Protein AF-A0A520D5P0-F1 (afdb_monomer)

Sequence (168 aa):
MKIFDLQPITVTEYIFNEQHLADSYNSQSGSFGFGFQCMVVDSQKKMIITFEILHSIGGAEYEEETFLTDDPNVLLVVGSSTVEEGAGEVLMSYKSSCQFNLENEGYDADVLSLTEFLTEYYAHTQKFLDQYGFKSLKLQREVFLPHDIESNARCAIENLKGNNMYEF

Secondary structure (DSSP, 8-state):
-EEESPPPPEEEEEEE-GGGTTGGGT-EEEEEEEEEEEEEETTEEEEEEEEEEEEEES--------EE-SSTT-EE--------TTS-EEEEEEEEEEEEEEE---HHHHHHHHHHHHHHHHHHHHHHHHHTTGGGG---TTS--HHHHHHHHHHHHHHHHHTT----

Structure (mmCIF, N/CA/C/O backbone):
data_AF-A0A520D5P0-F1
#
_entry.id   AF-A0A520D5P0-F1
#
loop_
_atom_site.group_PDB
_atom_site.id
_atom_site.type_symbol
_atom_site.label_atom_id
_atom_site.label_alt_id
_atom_site.label_comp_id
_atom_site.label_asym_id
_atom_site.label_entity_id
_atom_site.label_seq_id
_atom_site.pdbx_PDB_ins_code
_atom_site.Cartn_x
_atom_site.Cartn_y
_atom_site.Cartn_z
_atom_site.occupancy
_atom_site.B_iso_or_equiv
_atom_site.auth_seq_id
_atom_site.auth_comp_id
_atom_site.auth_asym_id
_atom_site.auth_atom_id
_atom_site.pdbx_PDB_model_num
ATOM 1 N N . MET A 1 1 ? -9.467 -5.039 12.593 1.00 93.06 1 MET A N 1
ATOM 2 C CA . MET A 1 1 ? -9.488 -3.571 12.401 1.00 93.06 1 MET A CA 1
ATOM 3 C C . MET A 1 1 ? -10.671 -3.288 11.549 1.00 93.06 1 MET A C 1
ATOM 5 O O . MET A 1 1 ? -10.744 -3.755 10.414 1.00 93.06 1 MET A O 1
ATOM 9 N N . LYS A 1 2 ? -11.569 -2.470 12.072 1.00 95.25 2 LYS A N 1
ATOM 10 C CA . LYS A 1 2 ? -12.733 -2.056 11.320 1.00 95.25 2 LYS A CA 1
ATOM 11 C C . LYS A 1 2 ? -12.339 -0.913 10.399 1.00 95.25 2 LYS A C 1
ATOM 13 O O . LYS A 1 2 ? -12.145 0.209 10.855 1.00 95.25 2 LYS A O 1
ATOM 18 N N . ILE A 1 3 ? -12.223 -1.218 9.111 1.00 95.38 3 ILE A N 1
ATOM 19 C CA . ILE A 1 3 ? -11.958 -0.257 8.036 1.00 95.38 3 ILE A CA 1
ATOM 20 C C . ILE A 1 3 ? -13.297 0.225 7.469 1.00 95.38 3 ILE A C 1
ATOM 22 O O . ILE A 1 3 ? -14.158 -0.585 7.124 1.00 95.38 3 ILE A O 1
ATOM 26 N N . PHE A 1 4 ? -13.488 1.539 7.365 1.00 96.25 4 PHE A N 1
ATOM 27 C CA . PHE A 1 4 ? -14.704 2.140 6.812 1.00 96.25 4 PHE A CA 1
ATOM 28 C C . PHE A 1 4 ? -14.413 3.471 6.106 1.00 96.25 4 PHE A C 1
ATOM 30 O O . PHE A 1 4 ? -13.296 3.982 6.147 1.00 96.25 4 PHE A O 1
ATOM 37 N N . ASP A 1 5 ? -15.404 4.008 5.387 1.00 96.06 5 ASP A N 1
ATOM 38 C CA . ASP A 1 5 ? -15.267 5.207 4.541 1.00 96.06 5 ASP A CA 1
ATOM 39 C C . ASP A 1 5 ? -14.077 5.143 3.565 1.00 96.06 5 ASP A C 1
ATOM 41 O O . ASP A 1 5 ? -13.412 6.145 3.279 1.00 96.06 5 ASP A O 1
ATOM 45 N N . LEU A 1 6 ? -13.815 3.937 3.050 1.00 96.50 6 LEU A N 1
ATOM 46 C CA . LEU A 1 6 ? -12.719 3.649 2.134 1.00 96.50 6 LEU A CA 1
ATOM 47 C C . LEU A 1 6 ? -12.826 4.503 0.868 1.00 96.50 6 LEU A C 1
ATOM 49 O O . LEU A 1 6 ? -13.809 4.431 0.128 1.00 96.50 6 LEU A O 1
ATOM 53 N N . GLN A 1 7 ? -11.787 5.292 0.610 1.00 96.12 7 GLN A N 1
ATOM 54 C CA . GLN A 1 7 ? -11.665 6.065 -0.617 1.00 96.12 7 GLN A CA 1
ATOM 55 C C . GLN A 1 7 ? -11.034 5.223 -1.734 1.00 96.12 7 GLN A C 1
ATOM 57 O O . GLN A 1 7 ? -10.244 4.319 -1.454 1.00 96.12 7 GLN A O 1
ATOM 62 N N . PRO A 1 8 ? -11.326 5.523 -3.011 1.00 95.56 8 PRO A N 1
ATOM 63 C CA . PRO A 1 8 ? -10.687 4.839 -4.129 1.00 95.56 8 PRO A CA 1
ATOM 64 C C . PRO A 1 8 ? -9.159 4.966 -4.097 1.00 95.56 8 PRO A C 1
ATOM 66 O O . PRO A 1 8 ? -8.617 6.016 -3.740 1.00 95.56 8 PRO A O 1
ATOM 69 N N . ILE A 1 9 ? -8.466 3.915 -4.539 1.00 94.81 9 ILE A N 1
ATOM 70 C CA . ILE A 1 9 ? -7.026 3.977 -4.805 1.00 94.81 9 ILE A CA 1
ATOM 71 C C . ILE A 1 9 ? -6.792 4.971 -5.946 1.00 94.81 9 ILE A C 1
ATOM 73 O O . ILE A 1 9 ? -7.355 4.828 -7.032 1.00 94.81 9 ILE A O 1
ATOM 77 N N . THR A 1 10 ? -5.947 5.966 -5.700 1.00 94.94 10 THR A N 1
ATOM 78 C CA . THR A 1 10 ? -5.597 7.011 -6.662 1.00 94.94 10 THR A CA 1
ATOM 79 C C . THR A 1 10 ? -4.141 6.853 -7.070 1.00 94.94 10 THR A C 1
ATOM 81 O O . THR A 1 10 ? -3.254 6.912 -6.224 1.00 94.94 10 THR A O 1
ATOM 84 N N . VAL A 1 11 ? -3.884 6.664 -8.365 1.00 91.00 11 VAL A N 1
ATOM 85 C CA . VAL A 1 11 ? -2.523 6.699 -8.919 1.00 91.00 11 VAL A CA 1
ATOM 86 C C . VAL A 1 11 ? -2.104 8.160 -9.043 1.00 91.00 11 VAL A C 1
ATOM 88 O O . VAL A 1 11 ? -2.747 8.929 -9.756 1.00 91.00 11 VAL A O 1
ATOM 91 N N . THR A 1 12 ? -1.059 8.548 -8.323 1.00 90.12 12 THR A N 1
ATOM 92 C CA . THR A 1 12 ? -0.530 9.919 -8.306 1.00 90.12 12 THR A CA 1
ATOM 93 C C . THR A 1 12 ? 0.674 10.078 -9.223 1.00 90.12 12 THR A C 1
ATOM 95 O O . THR A 1 12 ? 0.923 11.178 -9.710 1.00 90.12 12 THR A O 1
ATOM 98 N N . GLU A 1 13 ? 1.386 8.988 -9.509 1.00 88.44 13 GLU A N 1
ATOM 99 C CA . GLU A 1 13 ? 2.529 8.978 -10.413 1.00 88.44 13 GLU A CA 1
ATOM 100 C C . GLU A 1 13 ? 2.577 7.663 -11.189 1.00 88.44 13 GLU A C 1
ATOM 102 O O . GLU A 1 13 ? 2.438 6.583 -10.614 1.00 88.44 13 GLU A O 1
ATOM 107 N N . TYR A 1 14 ? 2.788 7.757 -12.500 1.00 87.81 14 TYR A N 1
ATOM 108 C CA . TYR A 1 14 ? 3.160 6.619 -13.327 1.00 87.81 14 TYR A CA 1
ATOM 109 C C . TYR A 1 14 ? 4.083 7.084 -14.452 1.00 87.81 14 TYR A C 1
ATOM 111 O O . TYR A 1 14 ? 3.678 7.836 -15.338 1.00 87.81 14 TYR A O 1
ATOM 119 N N . ILE A 1 15 ? 5.332 6.635 -14.393 1.00 85.06 15 ILE A N 1
ATOM 120 C CA . ILE A 1 15 ? 6.383 6.895 -15.371 1.00 85.06 15 ILE A CA 1
ATOM 121 C C . ILE A 1 15 ? 6.893 5.538 -15.836 1.00 85.06 15 ILE A C 1
ATOM 123 O O . ILE A 1 15 ? 7.213 4.680 -15.014 1.00 85.06 15 ILE A O 1
ATOM 127 N N . PHE A 1 16 ? 6.990 5.350 -17.148 1.00 83.69 16 PHE A N 1
ATOM 128 C CA . PHE A 1 16 ? 7.642 4.189 -17.733 1.00 83.69 16 PHE A CA 1
ATOM 129 C C . PHE A 1 16 ? 8.429 4.612 -18.971 1.00 83.69 16 PHE A C 1
ATOM 131 O O . PHE A 1 16 ? 7.857 5.043 -19.971 1.00 83.69 16 PHE A O 1
ATOM 138 N N . ASN A 1 17 ? 9.752 4.504 -18.886 1.00 80.75 17 ASN A N 1
ATOM 139 C CA . ASN A 1 17 ? 10.666 4.930 -19.933 1.00 80.75 17 ASN A CA 1
ATOM 140 C C . ASN A 1 17 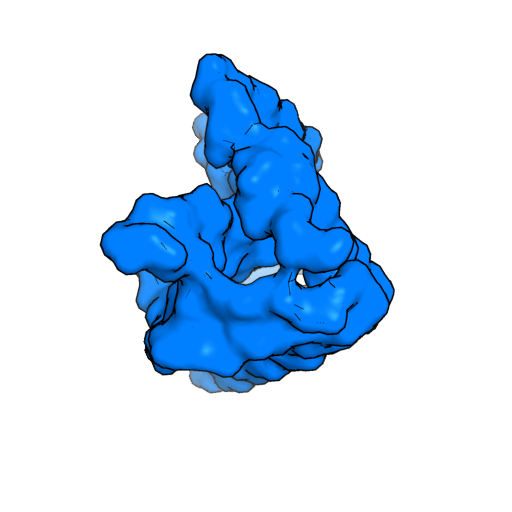? 11.114 3.716 -20.750 1.00 80.75 17 ASN A C 1
ATOM 142 O O . ASN A 1 17 ? 12.156 3.119 -20.494 1.00 80.75 17 ASN A O 1
ATOM 146 N N . GLU A 1 18 ? 10.330 3.366 -21.772 1.00 79.19 18 GLU A N 1
ATOM 147 C CA . GLU A 1 18 ? 10.601 2.220 -22.657 1.00 79.19 18 GLU A CA 1
ATOM 148 C C . GLU A 1 18 ? 12.003 2.245 -23.287 1.00 79.19 18 GLU A C 1
ATOM 150 O O . GLU A 1 18 ? 12.577 1.194 -23.564 1.00 79.19 18 GLU A O 1
ATOM 155 N N . GLN A 1 19 ? 12.576 3.435 -23.485 1.00 81.94 19 GLN A N 1
ATOM 156 C CA . GLN A 1 19 ? 13.917 3.615 -24.052 1.00 81.94 19 GLN A CA 1
ATOM 157 C C . GLN A 1 19 ? 15.013 2.992 -23.174 1.00 81.94 19 GLN A C 1
ATOM 159 O O . GLN A 1 19 ? 16.003 2.499 -23.705 1.00 81.94 19 GLN A O 1
ATOM 164 N N . HIS A 1 20 ? 14.794 2.943 -21.859 1.00 79.00 20 HIS A N 1
ATOM 165 C CA . HIS A 1 20 ? 15.721 2.397 -20.866 1.00 79.00 20 HIS A CA 1
ATOM 166 C C . HIS A 1 20 ? 15.527 0.890 -20.627 1.00 79.00 20 HIS A C 1
ATOM 168 O O . HIS A 1 20 ? 16.281 0.270 -19.878 1.00 79.00 20 HIS A O 1
ATOM 174 N N . LEU A 1 21 ? 14.533 0.266 -21.275 1.00 76.88 21 LEU A N 1
ATOM 175 C CA . LEU A 1 21 ? 14.224 -1.157 -21.101 1.00 76.88 21 LEU A CA 1
ATOM 176 C C . LEU A 1 21 ? 15.376 -2.070 -21.548 1.00 76.88 21 LEU A C 1
ATOM 178 O O . LEU A 1 21 ? 15.573 -3.142 -20.987 1.00 76.88 21 LEU A O 1
ATOM 182 N N . ALA A 1 22 ? 16.138 -1.667 -22.567 1.00 74.75 22 ALA A N 1
ATOM 183 C CA . ALA A 1 22 ? 17.299 -2.435 -23.017 1.00 74.75 22 ALA A CA 1
ATOM 184 C C . ALA A 1 22 ? 18.462 -2.372 -22.010 1.00 74.75 22 ALA A C 1
ATOM 186 O O . ALA A 1 22 ? 19.215 -3.338 -21.867 1.00 74.75 22 ALA A O 1
ATOM 187 N N . ASP A 1 23 ? 18.584 -1.258 -21.291 1.00 72.56 23 ASP A N 1
ATOM 188 C CA . ASP A 1 23 ? 19.673 -1.006 -20.349 1.00 72.56 23 ASP A CA 1
ATOM 189 C C . ASP A 1 23 ? 19.428 -1.695 -18.997 1.00 72.56 23 ASP A C 1
ATOM 191 O O . ASP A 1 23 ? 20.379 -2.108 -18.325 1.00 72.56 23 ASP A O 1
ATOM 195 N N . SER A 1 24 ? 18.158 -1.935 -18.647 1.00 69.88 24 SER A N 1
ATOM 196 C CA . SER A 1 24 ? 17.768 -2.614 -17.406 1.00 69.88 24 SER A CA 1
ATOM 197 C C . SER A 1 24 ? 18.262 -4.060 -17.308 1.00 69.88 24 SER A C 1
ATOM 199 O O . SER A 1 24 ? 18.416 -4.589 -16.210 1.00 69.88 24 SER A O 1
ATOM 201 N N . TYR A 1 25 ? 18.577 -4.706 -18.436 1.00 67.25 25 TYR A N 1
ATOM 202 C CA . TYR A 1 25 ? 19.146 -6.058 -18.445 1.00 67.25 25 TYR A CA 1
ATOM 203 C C . TYR A 1 25 ? 20.577 -6.129 -17.892 1.00 67.25 25 TYR A C 1
ATOM 205 O O . TYR A 1 25 ? 21.029 -7.218 -17.541 1.00 67.25 25 TYR A O 1
ATOM 213 N N . ASN A 1 26 ? 21.291 -4.999 -17.826 1.00 62.97 26 ASN A N 1
ATOM 214 C CA . ASN A 1 26 ? 22.714 -4.958 -17.475 1.00 62.97 26 ASN A CA 1
ATOM 215 C C . ASN A 1 26 ? 22.987 -4.341 -16.096 1.00 62.97 26 ASN A C 1
ATOM 217 O O . ASN A 1 26 ? 24.003 -4.651 -15.479 1.00 62.97 26 ASN A O 1
ATOM 221 N N . SER A 1 27 ? 22.108 -3.464 -15.612 1.00 62.62 27 SER A N 1
ATOM 222 C CA . SER A 1 27 ? 22.210 -2.845 -14.292 1.00 62.62 27 SER A CA 1
ATOM 223 C C . SER A 1 27 ? 20.859 -2.255 -13.924 1.00 62.62 27 SER A C 1
ATOM 225 O O . SER A 1 27 ? 20.368 -1.359 -14.609 1.00 62.62 27 SER A O 1
ATOM 227 N N . GLN A 1 28 ? 20.268 -2.757 -12.846 1.00 68.69 28 GLN A N 1
ATOM 228 C CA . GLN A 1 28 ? 19.031 -2.218 -12.306 1.00 68.69 28 GLN A CA 1
ATOM 229 C C . GLN A 1 28 ? 19.066 -2.285 -10.785 1.00 68.69 28 GLN A C 1
ATOM 231 O O . GLN A 1 28 ? 19.561 -3.258 -10.210 1.00 68.69 28 GLN A O 1
ATOM 236 N N . SER A 1 29 ? 18.503 -1.271 -10.150 1.00 69.50 29 SER A N 1
ATOM 237 C CA . SER A 1 29 ? 18.107 -1.316 -8.751 1.00 69.50 29 SER A CA 1
ATOM 238 C C . SER A 1 29 ? 16.629 -0.957 -8.655 1.00 69.50 29 SER A C 1
ATOM 240 O O . SER A 1 29 ? 16.037 -0.365 -9.564 1.00 69.50 29 SER A O 1
ATOM 242 N N . GLY A 1 30 ? 15.980 -1.433 -7.600 1.00 71.19 30 GLY A N 1
ATOM 243 C CA . GLY A 1 30 ? 14.565 -1.191 -7.416 1.00 71.19 30 GLY A CA 1
ATOM 244 C C . GLY A 1 30 ? 14.174 -1.249 -5.959 1.00 71.19 30 GLY A C 1
ATOM 245 O O . GLY A 1 30 ? 14.712 -2.049 -5.19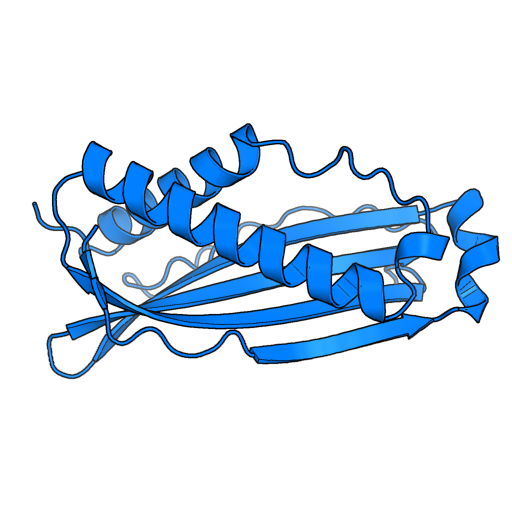7 1.00 71.19 30 GLY A O 1
ATOM 246 N N . SER A 1 31 ? 13.219 -0.406 -5.615 1.00 72.88 31 SER A N 1
ATOM 247 C CA . SER A 1 31 ? 12.572 -0.350 -4.317 1.00 72.88 31 SER A CA 1
ATOM 248 C C . SER A 1 31 ? 11.069 -0.347 -4.534 1.00 72.88 31 SER A C 1
ATOM 250 O O . SER A 1 31 ? 10.553 0.126 -5.549 1.00 72.88 31 SER A O 1
ATOM 252 N N . PHE A 1 32 ? 10.347 -0.905 -3.580 1.00 78.62 32 PHE A N 1
ATOM 253 C CA . PHE A 1 32 ? 8.903 -0.796 -3.535 1.00 78.62 32 PHE A CA 1
ATOM 254 C C . PHE A 1 32 ? 8.438 -1.042 -2.104 1.00 78.62 32 PHE A C 1
ATOM 256 O O . PHE A 1 32 ? 9.126 -1.703 -1.328 1.00 78.62 32 PHE A O 1
ATOM 263 N N . GLY A 1 33 ? 7.258 -0.551 -1.746 1.00 81.19 33 GLY A N 1
ATOM 264 C CA . GLY A 1 33 ? 6.739 -0.762 -0.400 1.00 81.19 33 GLY A CA 1
ATOM 265 C C . GLY A 1 33 ? 5.492 0.044 -0.092 1.00 81.19 33 GLY A C 1
ATOM 266 O O . GLY A 1 33 ? 5.060 0.887 -0.884 1.00 81.19 33 GLY A O 1
ATOM 267 N N . PHE A 1 34 ? 4.912 -0.240 1.074 1.00 85.69 34 PHE A N 1
ATOM 268 C CA . PHE A 1 34 ? 3.823 0.548 1.630 1.00 85.69 34 PHE A CA 1
ATOM 269 C C . PHE A 1 34 ? 4.364 1.610 2.587 1.00 85.69 34 PHE A C 1
ATOM 271 O O . PHE A 1 34 ? 5.191 1.325 3.449 1.00 85.69 34 PHE A O 1
ATOM 278 N N . GLY A 1 35 ? 3.852 2.828 2.452 1.00 86.94 35 GLY A N 1
ATOM 279 C CA . GLY A 1 35 ? 3.981 3.885 3.445 1.00 86.94 35 GLY A CA 1
ATOM 280 C C . GLY A 1 35 ? 2.672 4.052 4.209 1.00 86.94 35 GLY A C 1
ATOM 281 O O . GLY A 1 35 ? 1.584 3.899 3.648 1.00 86.94 35 GLY A O 1
ATOM 282 N N . PHE A 1 36 ? 2.773 4.383 5.494 1.00 88.31 36 PHE A N 1
ATOM 283 C CA . PHE A 1 36 ? 1.618 4.540 6.374 1.00 88.31 36 PHE A CA 1
ATOM 284 C C . PHE A 1 36 ? 1.685 5.876 7.095 1.00 88.31 36 PHE A C 1
ATOM 286 O O . PHE A 1 36 ? 2.664 6.185 7.769 1.00 88.31 36 PHE A O 1
ATOM 293 N N . GLN A 1 37 ? 0.602 6.638 7.012 1.00 89.50 37 GLN A N 1
ATOM 294 C CA . GLN A 1 37 ? 0.400 7.838 7.8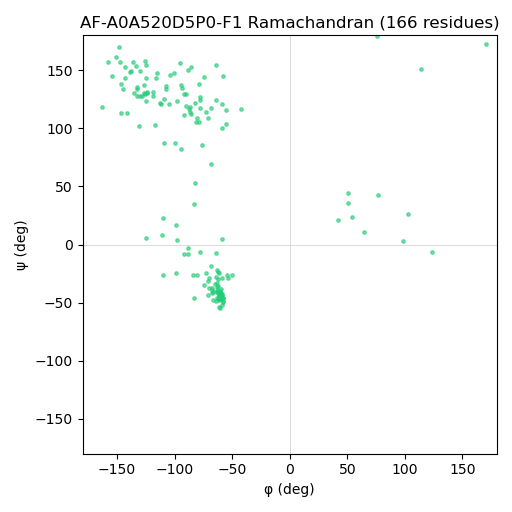08 1.00 89.50 37 GLN A CA 1
ATOM 295 C C . GLN A 1 37 ? -0.936 7.721 8.531 1.00 89.50 37 GLN A C 1
ATOM 297 O O . GLN A 1 37 ? -1.961 7.450 7.909 1.00 89.50 37 GLN A O 1
ATOM 302 N N . CYS A 1 38 ? -0.945 7.946 9.841 1.00 87.00 38 CYS A N 1
ATOM 303 C CA . CYS A 1 38 ? -2.177 8.009 10.619 1.00 87.00 38 CYS A CA 1
ATOM 304 C C . CYS A 1 38 ? -2.356 9.403 11.210 1.00 87.00 38 CYS A C 1
ATOM 306 O O . CYS A 1 38 ? -1.392 10.049 11.612 1.00 87.00 38 CYS A O 1
ATOM 308 N N . MET A 1 39 ? -3.599 9.863 11.253 1.00 89.12 39 MET A N 1
ATOM 309 C CA . MET A 1 39 ? -3.980 11.147 11.827 1.00 89.12 39 MET A CA 1
ATOM 310 C C . MET A 1 39 ? -5.371 11.057 12.450 1.00 89.12 39 MET A C 1
ATOM 312 O O . MET A 1 39 ? -6.181 10.210 12.070 1.00 89.12 39 MET A O 1
ATOM 316 N N . VAL A 1 40 ? -5.666 11.953 13.389 1.00 88.44 40 VAL A N 1
ATOM 317 C CA . VAL A 1 40 ? -7.007 12.103 13.963 1.00 88.44 40 VAL A CA 1
ATOM 318 C C . VAL A 1 40 ? -7.655 13.353 13.378 1.00 88.44 40 VAL A C 1
ATOM 320 O O . VAL A 1 40 ? -7.128 14.452 13.527 1.00 88.44 40 VAL A O 1
ATOM 323 N N . VAL A 1 41 ? -8.802 13.186 12.722 1.00 86.25 41 VAL A N 1
ATOM 324 C CA . VAL A 1 41 ? -9.606 14.274 12.147 1.00 86.25 41 VAL A CA 1
ATOM 325 C C . VAL A 1 41 ? -11.011 14.164 12.724 1.00 86.25 41 VAL A C 1
ATOM 327 O O . VAL A 1 41 ? -11.615 13.101 12.641 1.00 86.25 41 VAL A O 1
ATOM 330 N N . ASP A 1 42 ? -11.515 15.227 13.354 1.00 86.06 42 ASP A N 1
ATOM 331 C CA . ASP A 1 42 ? -12.861 15.267 13.955 1.00 86.06 42 ASP A CA 1
ATOM 332 C C . ASP A 1 42 ? -13.167 14.072 14.885 1.00 86.06 42 ASP A C 1
ATOM 334 O O . ASP A 1 42 ? -14.229 13.455 14.824 1.00 86.06 42 ASP A O 1
ATOM 338 N N . SER A 1 43 ? -12.203 13.722 15.748 1.00 86.12 43 SER A N 1
ATOM 339 C CA . SER A 1 43 ? -12.260 12.563 16.661 1.00 86.12 43 SER A CA 1
ATOM 340 C C . SER A 1 43 ? -12.305 11.184 15.979 1.00 86.12 43 SER A C 1
ATOM 342 O O . SER A 1 43 ? -12.495 10.180 16.663 1.00 86.12 43 SER A O 1
ATOM 344 N N . GLN A 1 44 ? -12.078 11.104 14.667 1.00 89.69 44 GLN A N 1
ATOM 345 C CA . GLN A 1 44 ? -11.959 9.854 13.917 1.00 89.69 44 GLN A CA 1
ATOM 346 C C . GLN A 1 44 ? -10.507 9.595 13.512 1.00 89.69 44 GLN A C 1
ATOM 348 O O . GLN A 1 44 ? -9.804 10.496 13.050 1.00 89.69 44 GLN A O 1
ATOM 353 N N . LYS A 1 45 ? -10.053 8.347 13.664 1.00 91.69 45 LYS A N 1
ATOM 354 C CA . LYS A 1 45 ? -8.739 7.918 13.174 1.00 91.69 45 LYS A CA 1
ATOM 355 C C . LYS A 1 45 ? -8.834 7.684 11.672 1.00 91.69 45 LYS A C 1
ATOM 357 O O . LYS A 1 45 ? -9.683 6.922 11.212 1.00 91.69 45 LYS A O 1
ATOM 362 N N . LYS A 1 46 ? -7.944 8.325 10.924 1.00 92.81 46 LYS A N 1
ATOM 363 C CA . LYS A 1 46 ? -7.788 8.160 9.484 1.00 92.81 46 LYS A CA 1
ATOM 364 C C . LYS A 1 46 ? -6.391 7.638 9.191 1.00 92.81 46 LYS A C 1
ATOM 366 O O . LYS A 1 46 ? -5.409 8.213 9.656 1.00 92.81 46 LYS A O 1
ATOM 371 N N . MET A 1 47 ? -6.319 6.592 8.379 1.00 92.94 47 MET A N 1
ATOM 372 C CA . MET A 1 47 ? -5.070 6.088 7.822 1.00 92.94 47 MET A CA 1
ATOM 373 C C . MET A 1 47 ? -5.000 6.432 6.339 1.00 92.94 47 MET A C 1
ATOM 375 O O . MET A 1 47 ? -5.964 6.247 5.594 1.00 92.94 47 MET A O 1
ATOM 379 N N . ILE A 1 48 ? -3.847 6.945 5.929 1.00 93.31 48 ILE A N 1
ATOM 380 C CA . ILE A 1 48 ? -3.450 7.143 4.543 1.00 93.31 48 ILE A CA 1
ATOM 381 C C . ILE A 1 48 ? -2.357 6.121 4.255 1.00 93.31 48 ILE A C 1
ATOM 383 O O . ILE A 1 48 ? -1.359 6.048 4.973 1.00 93.31 48 ILE A O 1
ATOM 387 N N . ILE A 1 49 ? -2.568 5.327 3.213 1.00 92.62 49 ILE A N 1
ATOM 388 C CA . ILE A 1 49 ? -1.636 4.307 2.751 1.00 92.62 49 ILE A CA 1
ATOM 389 C C . ILE A 1 49 ? -1.114 4.729 1.389 1.00 92.62 49 ILE A C 1
ATOM 391 O O . ILE A 1 49 ? -1.894 4.900 0.447 1.00 92.62 49 ILE A O 1
ATOM 395 N N . THR A 1 50 ? 0.200 4.869 1.277 1.00 92.19 50 THR A N 1
ATOM 396 C CA . THR A 1 50 ? 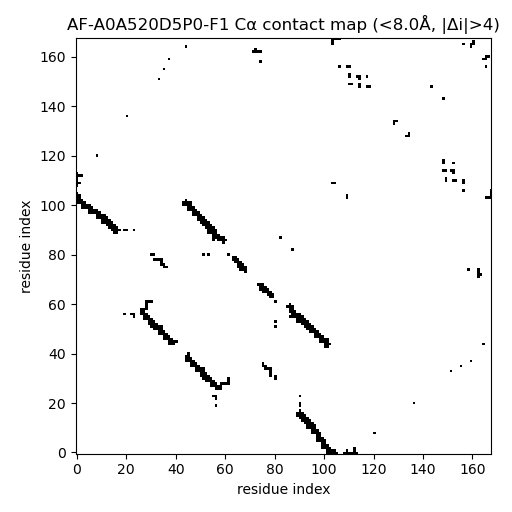0.890 5.044 0.001 1.00 92.19 50 THR A CA 1
ATOM 397 C C . THR A 1 50 ? 1.509 3.724 -0.432 1.00 92.19 50 THR A C 1
ATOM 399 O O . THR A 1 50 ? 1.884 2.900 0.395 1.00 92.19 50 THR A O 1
ATOM 402 N N . PHE A 1 51 ? 1.579 3.498 -1.737 1.00 88.25 51 PHE A N 1
ATOM 403 C CA . PHE A 1 51 ? 2.324 2.393 -2.318 1.00 88.25 51 PHE A CA 1
ATOM 404 C C . PHE A 1 51 ? 3.217 2.938 -3.417 1.00 88.25 51 PHE A C 1
ATOM 406 O O . PHE A 1 51 ? 2.732 3.640 -4.308 1.00 88.25 51 PHE A O 1
ATOM 413 N N . GLU A 1 52 ? 4.501 2.617 -3.344 1.00 86.25 52 GLU A N 1
ATOM 414 C CA . GLU A 1 52 ? 5.504 3.119 -4.274 1.00 86.25 52 GLU A CA 1
ATOM 415 C C . GLU A 1 52 ? 6.263 1.957 -4.911 1.00 86.25 52 GLU A C 1
ATOM 417 O O . GLU A 1 52 ? 6.509 0.940 -4.266 1.00 86.25 52 GLU A O 1
ATOM 422 N N . ILE A 1 53 ? 6.608 2.110 -6.188 1.00 81.75 53 ILE A N 1
ATOM 423 C CA . ILE A 1 53 ? 7.568 1.280 -6.913 1.00 81.75 53 ILE A CA 1
ATOM 424 C C . ILE A 1 53 ? 8.500 2.238 -7.639 1.00 81.75 53 ILE A C 1
ATOM 426 O O . ILE A 1 53 ? 8.034 3.073 -8.413 1.00 81.75 53 ILE A O 1
ATOM 430 N N . LEU A 1 54 ? 9.802 2.070 -7.455 1.00 80.50 54 LEU A N 1
ATOM 431 C CA . LEU A 1 54 ? 10.825 2.745 -8.231 1.00 80.50 54 LEU A CA 1
ATOM 432 C C . LEU A 1 54 ? 11.778 1.702 -8.807 1.00 80.50 54 LEU A C 1
ATOM 434 O O . LEU A 1 54 ? 12.298 0.853 -8.091 1.00 80.50 54 LEU A O 1
ATOM 438 N N . HIS A 1 55 ? 12.029 1.796 -10.106 1.00 78.50 55 HIS A N 1
ATOM 439 C CA . HIS A 1 55 ? 13.100 1.085 -10.784 1.00 78.50 55 HIS A CA 1
ATOM 440 C C . HIS A 1 55 ? 13.983 2.089 -11.508 1.00 78.50 55 HIS A C 1
ATOM 442 O O . HIS A 1 55 ? 13.490 2.910 -12.290 1.00 78.50 55 HIS A O 1
ATOM 448 N N . SER A 1 56 ? 15.287 1.978 -11.293 1.00 78.19 56 SER A N 1
ATOM 449 C CA . SER A 1 56 ? 16.297 2.789 -11.960 1.00 78.19 56 SER A CA 1
ATOM 450 C C . SER A 1 56 ? 17.348 1.919 -12.639 1.00 78.19 56 SER A C 1
ATOM 452 O O . SER A 1 56 ? 17.531 0.740 -12.318 1.00 78.19 56 SER A O 1
ATOM 454 N N . ILE A 1 57 ? 18.023 2.514 -13.617 1.00 76.38 57 ILE A N 1
ATOM 455 C CA . ILE A 1 57 ? 19.174 1.942 -14.312 1.00 76.38 57 ILE A CA 1
ATOM 456 C C . ILE A 1 57 ? 20.415 2.792 -14.027 1.00 76.38 57 ILE A C 1
ATOM 458 O O . ILE A 1 57 ? 20.319 4.007 -13.870 1.00 76.38 57 ILE A O 1
ATOM 462 N N . GLY A 1 58 ? 21.594 2.168 -13.981 1.00 66.94 58 GLY A N 1
ATOM 463 C CA . GLY A 1 58 ? 22.860 2.904 -13.853 1.00 66.94 58 GLY A CA 1
ATOM 464 C C . GLY A 1 58 ? 23.520 2.910 -12.469 1.00 66.94 58 GLY A C 1
ATOM 465 O O . GLY A 1 58 ? 24.316 3.801 -12.198 1.00 66.94 58 GLY A O 1
ATOM 466 N N . GLY A 1 59 ? 23.282 1.892 -11.633 1.00 55.44 59 GLY A N 1
ATOM 467 C CA . GLY A 1 59 ? 24.166 1.574 -10.501 1.00 55.44 59 GLY A CA 1
ATOM 468 C C . GLY A 1 59 ? 24.061 2.483 -9.274 1.00 55.44 59 GLY A C 1
ATOM 469 O O . GLY A 1 59 ? 25.087 2.817 -8.689 1.00 55.44 59 GLY A O 1
ATOM 470 N N . ALA A 1 60 ? 22.850 2.852 -8.861 1.00 51.03 60 ALA A N 1
ATOM 471 C CA . ALA A 1 60 ? 22.632 3.436 -7.541 1.00 51.03 60 ALA A CA 1
ATOM 472 C C . ALA A 1 60 ? 22.329 2.330 -6.519 1.00 51.03 60 ALA A C 1
ATOM 474 O O . ALA A 1 60 ? 21.352 1.590 -6.674 1.00 51.03 60 ALA A O 1
ATOM 475 N N . GLU A 1 61 ? 23.173 2.206 -5.494 1.00 47.03 61 GLU A N 1
ATOM 476 C CA . GLU A 1 61 ? 22.833 1.486 -4.266 1.00 47.03 61 GLU A CA 1
ATOM 477 C C . GLU A 1 61 ? 21.840 2.364 -3.491 1.00 47.03 61 GLU A C 1
ATOM 479 O O . GLU A 1 61 ? 22.171 3.482 -3.107 1.00 47.03 61 GLU A O 1
ATOM 484 N N . TYR A 1 62 ? 20.597 1.903 -3.341 1.00 51.47 62 TYR A N 1
ATOM 485 C CA . TYR A 1 62 ? 19.612 2.571 -2.491 1.00 51.47 62 TYR A CA 1
ATOM 486 C C . TYR A 1 62 ? 19.854 2.140 -1.044 1.00 51.47 62 TYR A C 1
ATOM 488 O O . TYR A 1 62 ? 19.795 0.946 -0.749 1.00 51.47 62 TYR A O 1
ATOM 496 N N . GLU A 1 63 ? 20.105 3.092 -0.148 1.00 42.12 63 GLU A N 1
ATOM 497 C CA . GLU A 1 63 ? 20.041 2.850 1.294 1.00 42.12 63 GLU A CA 1
ATOM 498 C C . GLU A 1 63 ? 18.612 3.134 1.788 1.00 42.12 63 GLU A C 1
ATOM 500 O O . GLU A 1 63 ? 18.021 4.169 1.481 1.00 42.12 63 GLU A O 1
ATOM 505 N N . GLU A 1 64 ? 18.026 2.188 2.526 1.00 43.22 64 GLU A N 1
ATOM 506 C CA . GLU A 1 64 ? 16.784 2.418 3.265 1.00 43.22 64 GLU A CA 1
ATOM 507 C C . GLU A 1 64 ? 17.080 3.339 4.455 1.00 43.22 64 GLU A C 1
ATOM 509 O O . GLU A 1 64 ? 17.694 2.916 5.436 1.00 43.22 64 GLU A O 1
ATOM 514 N N . GLU A 1 65 ? 16.627 4.592 4.406 1.00 39.19 65 GLU A N 1
ATOM 515 C CA . GLU A 1 65 ? 16.725 5.493 5.555 1.00 39.19 65 GLU A CA 1
ATOM 516 C C . GLU A 1 65 ? 15.420 5.545 6.353 1.00 39.19 65 G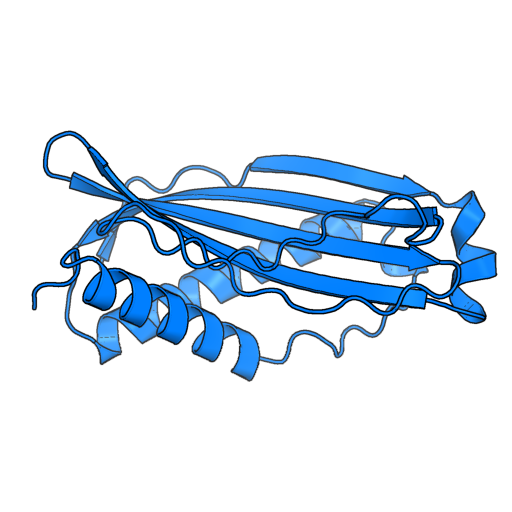LU A C 1
ATOM 518 O O . GLU A 1 65 ? 14.345 5.882 5.858 1.00 39.19 65 GLU A O 1
ATOM 523 N N . THR A 1 66 ? 15.527 5.232 7.646 1.00 41.53 66 THR A N 1
ATOM 524 C CA . THR A 1 66 ? 14.456 5.459 8.620 1.00 41.53 66 THR A CA 1
ATOM 525 C C . THR A 1 66 ? 14.559 6.890 9.146 1.00 41.53 66 THR A C 1
ATOM 527 O O . THR A 1 66 ? 15.489 7.208 9.888 1.00 41.53 66 THR A O 1
ATOM 530 N N . PHE A 1 67 ? 13.592 7.751 8.820 1.00 42.34 67 PHE A N 1
ATOM 531 C CA . PHE A 1 67 ? 13.545 9.117 9.348 1.00 42.34 67 PHE A CA 1
ATOM 532 C C . PHE A 1 67 ? 12.820 9.157 10.699 1.00 42.34 67 PHE A C 1
ATOM 534 O O . PHE A 1 67 ? 11.611 8.942 10.798 1.00 42.34 67 PHE A O 1
ATOM 541 N N . LEU A 1 68 ? 13.558 9.479 11.761 1.00 37.16 68 LEU A N 1
ATOM 542 C CA . LEU A 1 68 ? 12.963 9.923 13.021 1.00 37.16 68 LEU A CA 1
ATOM 543 C C . LEU A 1 68 ? 12.559 11.392 12.851 1.00 37.16 68 LEU A C 1
ATOM 545 O O . LEU A 1 68 ? 13.400 12.212 12.488 1.00 37.16 68 LEU A O 1
ATOM 549 N N . THR A 1 69 ? 11.287 11.726 13.081 1.00 39.78 69 THR A N 1
ATOM 550 C CA . THR A 1 69 ? 10.835 13.127 13.051 1.00 39.78 69 THR A CA 1
ATOM 551 C C . THR A 1 69 ? 10.835 13.735 14.452 1.00 39.78 69 THR A C 1
ATOM 553 O O . THR A 1 69 ? 10.731 13.020 15.449 1.00 39.78 69 THR A O 1
ATOM 556 N N . ASP A 1 70 ? 10.932 15.065 14.515 1.00 39.91 70 ASP A N 1
ATOM 557 C CA . ASP A 1 70 ? 10.908 15.835 15.764 1.00 39.91 70 ASP A CA 1
ATOM 558 C C . ASP A 1 70 ? 9.488 16.008 16.350 1.00 39.91 70 ASP A C 1
ATOM 560 O O . ASP A 1 70 ? 9.340 16.539 17.454 1.00 39.91 70 ASP A O 1
ATOM 564 N N . ASP A 1 71 ? 8.433 15.589 15.635 1.00 47.56 71 ASP A N 1
ATOM 565 C CA . ASP A 1 71 ? 7.064 15.595 16.160 1.00 47.56 71 ASP A CA 1
ATOM 566 C C . ASP A 1 71 ? 6.809 14.288 16.933 1.00 47.56 71 ASP A C 1
ATOM 568 O O . ASP A 1 71 ? 6.831 13.207 16.337 1.00 47.56 71 ASP A O 1
ATOM 572 N N . PRO A 1 72 ? 6.522 14.351 18.248 1.00 41.88 72 PRO A N 1
ATOM 573 C CA . PRO A 1 72 ? 6.288 13.162 19.066 1.00 41.88 72 PRO A CA 1
ATOM 574 C C . PRO A 1 72 ? 5.052 12.346 18.647 1.00 41.88 72 PRO A C 1
ATOM 576 O O . PRO A 1 72 ? 4.845 11.263 19.190 1.00 41.88 72 PRO A O 1
ATOM 579 N N . ASN A 1 73 ? 4.233 12.847 17.713 1.00 35.81 73 ASN A N 1
ATOM 580 C CA . ASN A 1 73 ? 3.068 12.160 17.153 1.00 35.81 73 ASN A CA 1
ATOM 581 C C . ASN A 1 73 ? 3.242 11.759 15.677 1.00 35.81 73 ASN A C 1
ATOM 583 O O . ASN A 1 73 ? 2.267 11.339 15.043 1.00 35.81 73 ASN A O 1
ATOM 587 N N . VAL A 1 74 ? 4.444 11.911 15.108 1.00 37.84 74 VAL A N 1
ATOM 588 C CA . VAL A 1 74 ? 4.734 11.537 13.721 1.00 37.84 74 VAL A CA 1
ATOM 589 C C . VAL A 1 74 ? 6.008 10.697 13.675 1.00 37.84 74 VAL A C 1
ATOM 591 O O . VAL A 1 74 ? 7.126 11.202 13.694 1.00 37.84 74 VAL A O 1
ATOM 594 N N . LEU A 1 75 ? 5.848 9.385 13.533 1.00 42.12 75 LEU A N 1
ATOM 595 C CA . LEU A 1 75 ? 6.904 8.539 12.981 1.00 42.12 75 LEU A CA 1
ATOM 596 C C . LEU A 1 75 ? 6.691 8.442 11.474 1.00 42.12 75 LEU A C 1
ATOM 598 O O . LEU A 1 75 ? 5.710 7.861 11.011 1.00 42.12 75 LEU A O 1
ATOM 602 N N . LEU A 1 76 ? 7.606 9.039 10.715 1.00 41.72 76 LEU A N 1
ATOM 603 C CA . LEU A 1 76 ? 7.610 8.981 9.264 1.00 41.72 76 LEU A CA 1
ATOM 604 C C . LEU A 1 76 ? 8.526 7.829 8.834 1.00 41.72 76 LEU A C 1
ATOM 606 O O . LEU A 1 76 ? 9.688 8.029 8.494 1.00 41.72 76 LEU A O 1
ATOM 610 N N . VAL A 1 77 ? 8.000 6.603 8.854 1.00 40.38 77 VAL A N 1
ATOM 611 C CA . VAL A 1 77 ? 8.658 5.481 8.171 1.00 40.38 77 VAL A CA 1
ATOM 612 C C . VAL A 1 77 ? 8.385 5.656 6.682 1.00 40.38 77 VAL A C 1
ATOM 614 O O . VAL A 1 77 ? 7.392 5.156 6.153 1.00 40.38 77 VAL A O 1
ATOM 617 N N . VAL A 1 78 ? 9.222 6.447 6.012 1.00 43.16 78 VAL A N 1
ATOM 618 C CA . VAL A 1 78 ? 9.228 6.479 4.553 1.00 43.16 78 VAL A CA 1
ATOM 619 C C . VAL A 1 78 ? 10.169 5.381 4.092 1.00 43.16 78 VAL A C 1
ATOM 621 O O . VAL A 1 78 ? 11.372 5.477 4.299 1.00 43.16 78 VAL A O 1
ATOM 624 N N . GLY A 1 79 ? 9.652 4.386 3.378 1.00 39.09 79 GLY A N 1
ATOM 625 C CA . GLY A 1 79 ? 10.441 3.777 2.310 1.00 39.09 79 GLY A CA 1
ATOM 626 C C . GLY A 1 79 ? 10.584 4.815 1.196 1.00 39.09 79 GLY A C 1
ATOM 627 O O . GLY A 1 79 ? 9.898 4.723 0.181 1.00 39.09 79 GLY A O 1
ATOM 628 N N . SER A 1 80 ? 11.346 5.891 1.440 1.00 38.56 80 SER A N 1
ATOM 629 C CA . SER A 1 80 ? 11.450 7.007 0.498 1.00 38.56 80 SER A CA 1
ATOM 630 C C . SER A 1 80 ? 12.401 6.606 -0.599 1.00 38.56 80 SER A C 1
ATOM 632 O O . SER A 1 80 ? 13.615 6.616 -0.428 1.00 38.56 80 SER A O 1
ATOM 634 N N . SER A 1 81 ? 11.839 6.310 -1.760 1.00 42.31 81 SER A N 1
ATOM 635 C CA . SER A 1 81 ? 12.607 6.142 -2.987 1.00 42.31 81 SER A CA 1
ATOM 636 C C . SER A 1 81 ? 12.890 7.527 -3.587 1.00 42.31 81 SER A C 1
ATOM 638 O O . SER A 1 81 ? 12.498 7.823 -4.716 1.00 42.31 81 SER A O 1
ATOM 640 N N . THR A 1 82 ? 13.459 8.453 -2.811 1.00 41.06 82 THR A N 1
ATOM 641 C CA . THR A 1 82 ? 13.855 9.764 -3.339 1.00 41.06 82 THR A CA 1
ATOM 642 C C . THR A 1 82 ? 15.191 9.613 -4.043 1.00 41.06 82 THR A C 1
ATOM 644 O O . THR A 1 82 ? 16.216 9.394 -3.411 1.00 41.06 82 THR A O 1
ATOM 647 N N . VAL A 1 83 ? 15.148 9.697 -5.373 1.00 44.75 83 VAL A N 1
ATOM 648 C CA . VAL A 1 83 ? 16.308 9.735 -6.269 1.00 44.75 83 VAL A CA 1
ATOM 649 C C . VAL A 1 83 ? 17.163 10.946 -5.882 1.00 44.75 83 VAL A C 1
ATOM 651 O O . VAL A 1 83 ? 16.821 12.076 -6.231 1.00 44.75 83 VAL A O 1
ATOM 654 N N . GLU A 1 84 ? 18.240 10.736 -5.126 1.00 43.25 84 GLU A N 1
ATOM 655 C CA . GLU A 1 84 ? 19.262 11.767 -4.935 1.00 43.25 84 GLU A CA 1
ATOM 656 C C . GLU A 1 84 ? 19.946 12.095 -6.274 1.00 43.25 84 GLU A C 1
ATOM 658 O O . GLU A 1 84 ? 19.988 11.273 -7.197 1.00 43.25 84 GLU A O 1
ATOM 663 N N . GLU A 1 85 ? 20.486 13.312 -6.399 1.00 40.22 85 GLU A N 1
ATOM 664 C CA . GLU A 1 85 ? 21.299 13.720 -7.550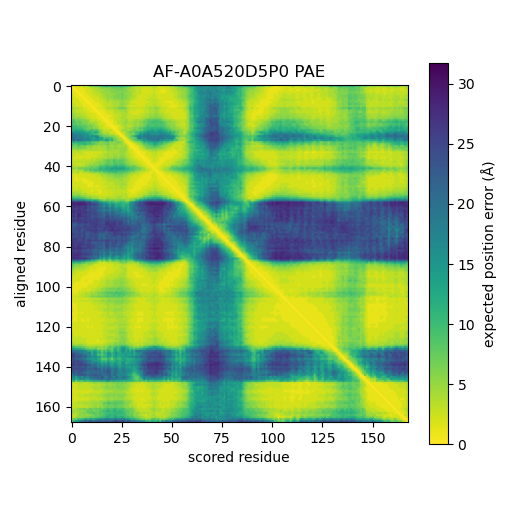 1.00 40.22 85 GLU A CA 1
ATOM 665 C C . GLU A 1 85 ? 22.478 12.746 -7.735 1.00 40.22 85 GLU A C 1
ATOM 667 O O . GLU A 1 85 ? 23.462 12.787 -7.002 1.00 40.22 85 GLU A O 1
ATOM 672 N N . GLY A 1 86 ? 22.369 11.858 -8.729 1.00 47.62 86 GLY A N 1
ATOM 673 C CA . GLY A 1 86 ? 23.348 10.801 -9.015 1.00 47.62 86 GLY A CA 1
ATOM 674 C C . GLY A 1 86 ? 22.776 9.378 -9.034 1.00 47.62 86 GLY A C 1
ATOM 675 O O . GLY A 1 86 ? 23.486 8.460 -9.437 1.00 47.62 86 GLY A O 1
ATOM 676 N N . ALA A 1 87 ? 21.505 9.181 -8.666 1.00 53.91 87 ALA A N 1
ATOM 677 C CA . ALA A 1 87 ? 20.903 7.862 -8.439 1.00 53.91 87 ALA A CA 1
ATOM 678 C C . ALA A 1 87 ? 20.389 7.109 -9.697 1.00 53.91 87 ALA A C 1
ATOM 680 O O . ALA A 1 87 ? 19.418 6.354 -9.631 1.00 53.91 87 ALA A O 1
ATOM 681 N N . GLY A 1 88 ? 21.066 7.255 -10.839 1.00 65.44 88 GLY A N 1
ATOM 682 C CA . GLY A 1 88 ? 20.694 6.577 -12.088 1.00 65.44 88 GLY A CA 1
ATOM 683 C C . GLY A 1 88 ? 19.478 7.186 -12.801 1.00 65.44 88 GLY A C 1
ATOM 684 O O . GLY A 1 88 ? 18.899 8.179 -12.361 1.00 65.44 88 GLY A O 1
ATOM 685 N N . GLU A 1 89 ? 19.100 6.616 -13.946 1.00 78.88 89 GLU A N 1
ATOM 686 C CA . GLU A 1 89 ? 17.949 7.069 -14.739 1.00 78.88 89 GLU A CA 1
ATOM 687 C C . GLU A 1 89 ? 16.699 6.262 -14.371 1.00 78.88 89 GLU A C 1
ATOM 689 O O . GLU A 1 89 ? 16.752 5.040 -14.218 1.00 78.88 89 GLU A O 1
ATOM 694 N N . VAL A 1 90 ? 15.554 6.937 -14.228 1.00 81.44 90 VAL A N 1
ATOM 695 C CA . VAL A 1 90 ? 14.285 6.276 -13.891 1.00 81.44 90 VAL A CA 1
ATOM 696 C C . VAL A 1 90 ? 13.847 5.413 -15.070 1.00 81.44 90 VAL A C 1
ATOM 698 O O . VAL A 1 90 ? 13.539 5.922 -16.144 1.00 81.44 90 VAL A O 1
ATOM 701 N N . LEU A 1 91 ? 13.756 4.104 -14.864 1.00 79.50 91 LEU A N 1
ATOM 702 C CA . LEU A 1 91 ? 13.117 3.186 -15.804 1.00 79.50 91 LEU A CA 1
ATOM 703 C C . LEU A 1 91 ? 11.607 3.172 -15.584 1.00 79.50 91 LEU A C 1
ATOM 705 O O . LEU A 1 91 ? 10.825 3.246 -16.533 1.00 79.50 91 LEU A O 1
ATOM 709 N N . MET A 1 92 ? 11.202 3.079 -14.320 1.00 80.50 92 MET A N 1
ATOM 710 C CA . MET A 1 92 ? 9.806 3.082 -13.922 1.00 80.50 92 MET A CA 1
ATOM 711 C C . MET A 1 92 ? 9.645 3.757 -12.570 1.00 80.50 92 MET A C 1
ATOM 713 O O . MET A 1 92 ? 10.402 3.475 -11.649 1.00 80.50 92 MET A O 1
ATOM 717 N N . SER A 1 93 ? 8.607 4.573 -12.438 1.00 84.50 93 SER A N 1
ATOM 718 C CA . SER A 1 93 ? 8.110 5.011 -11.140 1.00 84.50 93 SER A CA 1
ATOM 719 C C . SER A 1 93 ? 6.598 4.850 -11.098 1.00 84.50 93 SER A C 1
ATOM 721 O O . SER A 1 93 ? 5.904 5.176 -12.062 1.00 84.50 93 SER A O 1
ATOM 723 N N . TYR A 1 94 ? 6.079 4.317 -10.004 1.00 85.56 94 TYR A N 1
ATOM 724 C CA . TYR A 1 94 ? 4.654 4.220 -9.738 1.00 85.56 94 TYR A CA 1
ATOM 725 C C . TYR A 1 94 ? 4.402 4.645 -8.303 1.00 85.56 94 TYR A C 1
ATOM 727 O O . TYR A 1 94 ? 5.033 4.126 -7.386 1.00 85.56 94 TYR A O 1
ATOM 735 N N . LYS A 1 95 ? 3.444 5.549 -8.108 1.00 90.19 95 LYS A N 1
ATOM 736 C CA . LYS A 1 95 ? 2.963 5.936 -6.784 1.00 90.19 95 LYS A CA 1
ATOM 737 C C . LYS A 1 95 ? 1.451 5.938 -6.781 1.00 90.19 95 LYS A C 1
ATOM 739 O O . LYS A 1 95 ? 0.808 6.484 -7.683 1.00 90.19 95 LYS A O 1
ATOM 744 N N . SER A 1 96 ? 0.876 5.347 -5.747 1.00 93.06 96 SER A N 1
ATOM 745 C CA . SER A 1 96 ? -0.552 5.432 -5.485 1.00 93.06 96 SER A CA 1
ATOM 746 C C . SER A 1 96 ? -0.831 5.677 -4.018 1.00 93.06 96 SER A C 1
ATOM 748 O O . SER A 1 96 ? -0.028 5.343 -3.149 1.00 93.06 96 SER A O 1
ATOM 750 N N . SER A 1 97 ? -1.999 6.235 -3.732 1.00 95.19 97 SER A N 1
ATOM 751 C CA . SER A 1 97 ? -2.474 6.440 -2.374 1.00 95.19 97 SER A CA 1
ATOM 752 C C . SER A 1 97 ? -3.924 6.004 -2.210 1.00 95.19 97 SER A C 1
ATOM 754 O O . SER A 1 97 ? -4.718 5.984 -3.151 1.00 95.19 97 SER A O 1
ATOM 756 N N . CYS A 1 98 ? -4.267 5.631 -0.987 1.00 95.94 98 CYS A N 1
ATOM 757 C CA . CYS A 1 98 ? -5.622 5.338 -0.557 1.00 95.94 98 CYS A CA 1
ATOM 758 C C . CYS A 1 98 ? -5.785 5.832 0.880 1.00 95.94 98 CYS A C 1
ATOM 760 O O . CYS A 1 98 ? -4.808 5.917 1.623 1.00 95.94 98 CYS A O 1
ATOM 762 N N . GLN A 1 99 ? -7.008 6.170 1.278 1.00 95.75 99 GLN A N 1
ATOM 763 C CA . GLN A 1 99 ? -7.293 6.547 2.657 1.00 95.75 99 GLN A CA 1
ATOM 764 C C . GLN A 1 99 ? -8.601 5.925 3.135 1.00 95.75 99 GLN A C 1
ATOM 766 O O . GLN A 1 99 ? -9.541 5.756 2.355 1.00 95.75 99 GLN A O 1
ATOM 771 N N . PHE A 1 100 ? -8.671 5.648 4.429 1.00 96.56 100 PHE A N 1
ATOM 772 C CA . PHE A 1 100 ? -9.869 5.146 5.091 1.00 96.56 100 PHE A CA 1
ATOM 773 C C . PHE A 1 100 ? -9.907 5.575 6.557 1.00 96.56 100 PHE A C 1
ATOM 775 O O . PHE A 1 100 ? -8.888 5.942 7.148 1.00 96.56 100 PHE A O 1
ATOM 782 N N . ASN A 1 101 ? -11.099 5.512 7.136 1.00 96.06 101 ASN A N 1
ATOM 783 C CA . ASN A 1 101 ? -11.307 5.655 8.567 1.00 96.06 101 ASN A CA 1
ATOM 784 C C . ASN A 1 101 ? -11.178 4.286 9.251 1.00 96.06 101 ASN A C 1
ATOM 786 O O . ASN A 1 101 ? -11.466 3.252 8.639 1.00 96.06 101 ASN A O 1
ATOM 790 N N . LEU A 1 102 ? -10.733 4.277 10.510 1.00 94.88 102 LEU A N 1
ATOM 791 C CA . LEU A 1 102 ? -10.501 3.041 11.257 1.00 94.88 102 LEU A CA 1
ATOM 792 C C . LEU A 1 102 ? -10.955 3.093 12.717 1.00 94.88 102 LEU A C 1
ATOM 794 O O . LEU A 1 102 ? -10.874 4.122 13.387 1.00 94.88 102 LEU A O 1
ATOM 798 N N . GLU A 1 103 ? -11.368 1.931 13.214 1.00 94.50 103 GLU A N 1
ATOM 799 C CA . GLU A 1 103 ? -11.558 1.626 14.633 1.00 94.50 103 GLU A CA 1
ATOM 800 C C . GLU A 1 103 ? -10.762 0.356 14.976 1.00 94.50 103 GLU A C 1
ATOM 802 O O . GLU A 1 103 ? -10.752 -0.614 14.210 1.00 94.50 103 GLU A O 1
ATOM 807 N N . ASN A 1 104 ? -10.081 0.371 16.124 1.00 92.81 104 ASN A N 1
ATOM 808 C CA . ASN A 1 104 ? -9.270 -0.758 16.578 1.00 92.81 104 ASN A CA 1
ATOM 809 C C . ASN A 1 104 ? -10.167 -1.845 17.175 1.00 92.81 104 ASN A C 1
ATOM 811 O O . ASN A 1 104 ? -11.075 -1.543 17.950 1.00 92.81 104 ASN A O 1
ATOM 815 N N . GLU A 1 105 ? -9.880 -3.103 16.856 1.00 93.25 105 GLU A N 1
ATOM 816 C CA . GLU A 1 105 ? -10.642 -4.275 17.309 1.00 93.25 105 GLU A CA 1
ATOM 817 C C . GLU A 1 105 ? -9.764 -5.320 18.014 1.00 93.25 105 GLU A C 1
ATOM 819 O O . GLU A 1 105 ? -10.244 -6.395 18.380 1.00 93.25 105 GLU A O 1
ATOM 824 N N . GLY A 1 106 ? -8.486 -5.002 18.226 1.00 93.50 106 GLY A N 1
ATOM 825 C CA . GLY A 1 106 ? -7.529 -5.848 18.925 1.00 93.50 106 GLY A CA 1
ATOM 826 C C . GLY A 1 106 ? -6.433 -6.337 17.998 1.00 93.50 106 GLY A C 1
ATOM 827 O O . GLY A 1 106 ? -6.636 -6.484 16.801 1.00 93.50 106 GLY A O 1
ATOM 828 N N . TYR A 1 107 ? -5.246 -6.579 18.558 1.00 94.00 107 TYR A N 1
ATOM 829 C CA . TYR A 1 107 ? -4.015 -6.623 17.763 1.00 94.00 107 TYR A CA 1
ATOM 830 C C . TYR A 1 107 ? -4.058 -7.658 16.640 1.00 94.00 107 TYR A C 1
ATOM 832 O O . TYR A 1 107 ? -3.801 -7.322 15.488 1.00 94.00 107 TYR A O 1
ATOM 840 N N . ASP A 1 108 ? -4.445 -8.893 16.955 1.00 95.06 108 ASP A N 1
ATOM 841 C CA . ASP A 1 108 ? -4.479 -9.970 15.964 1.00 95.06 108 ASP A CA 1
ATOM 842 C C . ASP A 1 108 ? -5.557 -9.734 14.894 1.00 95.06 108 ASP A C 1
ATOM 844 O O . ASP A 1 108 ? -5.316 -9.967 13.710 1.00 95.06 108 ASP A O 1
ATOM 848 N N . ALA A 1 109 ? -6.725 -9.216 15.291 1.00 95.56 109 ALA A N 1
ATOM 849 C CA . ALA A 1 109 ? -7.797 -8.863 14.361 1.00 95.56 109 ALA A CA 1
ATOM 850 C C . ALA A 1 109 ? -7.401 -7.672 13.475 1.00 95.56 109 ALA A C 1
ATOM 852 O O . ALA A 1 109 ? -7.726 -7.631 12.292 1.00 95.56 109 ALA A O 1
ATOM 853 N N . ASP A 1 110 ? -6.684 -6.699 14.030 1.00 95.62 110 ASP A N 1
ATOM 854 C CA . ASP A 1 110 ? -6.230 -5.498 13.337 1.00 95.62 110 ASP A CA 1
ATOM 855 C C . ASP A 1 110 ? -5.133 -5.801 12.323 1.00 95.62 110 ASP A C 1
ATOM 857 O O . ASP A 1 110 ? -5.227 -5.354 11.178 1.00 95.62 110 ASP A O 1
ATOM 861 N N . VAL A 1 111 ? -4.159 -6.633 12.700 1.00 95.12 111 VAL A N 1
ATOM 862 C CA . VAL A 1 111 ? -3.131 -7.137 11.784 1.00 95.12 111 VAL A CA 1
ATOM 863 C C . VAL A 1 111 ? -3.762 -7.946 10.653 1.00 95.12 111 VAL A C 1
ATOM 865 O O . VAL A 1 111 ? -3.400 -7.734 9.496 1.00 95.12 111 VAL A O 1
ATOM 868 N N . LEU A 1 112 ? -4.717 -8.834 10.952 1.00 95.81 112 LEU A N 1
ATOM 869 C CA . LEU A 1 112 ? -5.389 -9.641 9.932 1.00 95.81 112 LEU A CA 1
ATOM 870 C C . LEU A 1 112 ? -6.142 -8.767 8.921 1.00 95.81 112 LEU A C 1
ATOM 872 O O . LEU A 1 112 ? -5.871 -8.858 7.726 1.00 95.81 112 LEU A O 1
ATOM 876 N N . SER A 1 113 ? -7.026 -7.877 9.387 1.00 96.06 113 SER A N 1
ATOM 877 C CA . SER A 1 113 ? -7.813 -7.014 8.493 1.00 96.06 113 SER A CA 1
ATOM 878 C C . SER A 1 113 ? -6.931 -6.107 7.632 1.00 96.06 113 SER A C 1
ATOM 880 O O . SER A 1 113 ? -7.208 -5.911 6.450 1.00 96.06 113 SER A O 1
ATOM 882 N N . LEU A 1 114 ? -5.851 -5.558 8.200 1.00 95.44 114 LEU A N 1
ATOM 883 C CA . LEU A 1 114 ? -4.933 -4.7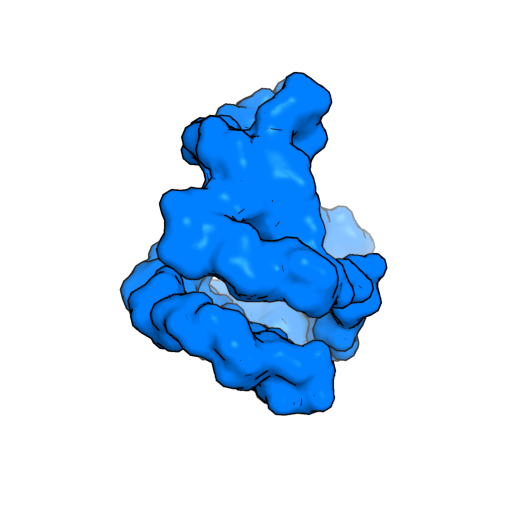15 7.439 1.00 95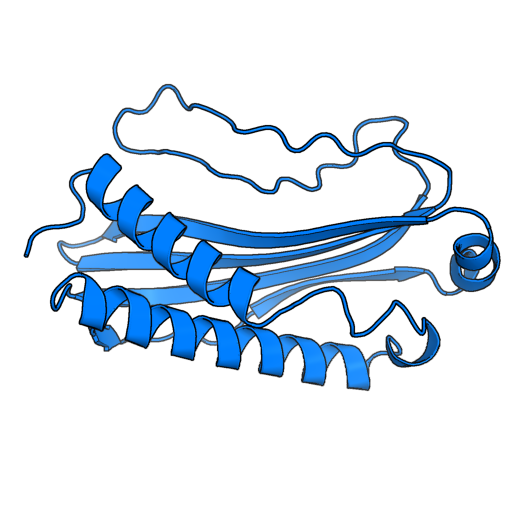.44 114 LEU A CA 1
ATOM 884 C C . LEU A 1 114 ? -4.119 -5.533 6.425 1.00 95.44 114 LEU A C 1
ATOM 886 O O . LEU A 1 114 ? -3.911 -5.077 5.305 1.00 95.44 114 LEU A O 1
ATOM 890 N N . THR A 1 115 ? -3.715 -6.756 6.772 1.00 94.75 115 THR A N 1
ATOM 891 C CA . THR A 1 115 ? -3.036 -7.676 5.842 1.00 94.75 115 THR A CA 1
ATOM 892 C C . THR A 1 115 ? -3.928 -8.012 4.647 1.00 94.75 115 THR A C 1
ATOM 894 O O . THR A 1 115 ? -3.465 -7.984 3.504 1.00 94.75 115 THR A O 1
ATOM 897 N N . GLU A 1 116 ? -5.215 -8.281 4.882 1.00 95.06 116 GLU A N 1
ATOM 898 C CA . GLU A 1 116 ? -6.196 -8.524 3.817 1.00 95.06 116 GLU A CA 1
ATOM 899 C C . GLU A 1 116 ? -6.343 -7.294 2.913 1.00 95.06 116 GLU A C 1
ATOM 901 O O . GLU A 1 116 ? -6.208 -7.404 1.693 1.00 95.06 116 GLU A O 1
ATOM 906 N N . PHE A 1 117 ? -6.503 -6.106 3.504 1.00 95.56 117 PHE A N 1
ATOM 907 C CA . PHE A 1 117 ? -6.595 -4.853 2.755 1.00 95.56 117 PHE A CA 1
ATOM 908 C C . PHE A 1 117 ? -5.361 -4.592 1.876 1.00 95.56 117 PHE A C 1
ATOM 910 O O . PHE A 1 117 ? -5.487 -4.292 0.688 1.00 95.56 117 PHE A O 1
ATOM 917 N N . LEU A 1 118 ? -4.155 -4.722 2.437 1.00 92.94 118 LEU A N 1
ATOM 918 C CA . LEU A 1 118 ? -2.903 -4.503 1.708 1.00 92.94 118 LEU A CA 1
ATOM 919 C C . LEU A 1 118 ? -2.707 -5.528 0.585 1.00 92.94 118 LEU A C 1
ATOM 921 O O . LEU A 1 118 ? -2.199 -5.183 -0.483 1.00 92.94 118 LEU A O 1
ATOM 925 N N . THR A 1 119 ? -3.160 -6.765 0.793 1.00 91.50 119 THR A N 1
ATOM 926 C CA . THR A 1 119 ? -3.167 -7.807 -0.241 1.00 91.50 119 THR A CA 1
ATOM 927 C C . THR A 1 119 ? -4.049 -7.409 -1.422 1.00 91.50 119 THR A C 1
ATOM 929 O O . THR A 1 119 ? -3.624 -7.500 -2.577 1.00 91.50 119 THR A O 1
ATOM 932 N N . GLU A 1 120 ? -5.261 -6.923 -1.154 1.00 92.44 120 GLU A N 1
ATOM 933 C CA . GLU A 1 120 ? -6.178 -6.458 -2.197 1.00 92.44 120 GLU A CA 1
ATOM 934 C C . GLU A 1 120 ? -5.662 -5.207 -2.914 1.00 92.44 120 GLU A C 1
ATOM 936 O O . GLU A 1 120 ? -5.740 -5.129 -4.145 1.00 92.44 120 GLU A O 1
ATOM 941 N N . TYR A 1 121 ? -5.079 -4.259 -2.173 1.00 92.56 121 TYR A N 1
ATOM 942 C CA . TYR A 1 121 ? -4.429 -3.081 -2.743 1.00 92.56 121 TYR A CA 1
ATOM 943 C C . TYR A 1 121 ? -3.301 -3.517 -3.688 1.00 92.56 121 TYR A C 1
ATOM 945 O O . TYR A 1 121 ? -3.296 -3.153 -4.867 1.00 92.56 121 TYR A O 1
ATOM 953 N N . TYR A 1 122 ? -2.388 -4.374 -3.240 1.00 87.69 122 TYR A N 1
ATOM 954 C CA . TYR A 1 122 ? -1.299 -4.850 -4.088 1.00 87.69 122 TYR A CA 1
ATOM 955 C C . TYR A 1 122 ? -1.811 -5.558 -5.355 1.00 87.69 122 TYR A C 1
ATOM 957 O O . TYR A 1 122 ? -1.342 -5.276 -6.460 1.00 87.69 122 TYR A O 1
ATOM 965 N N . ALA A 1 123 ? -2.842 -6.401 -5.237 1.00 87.69 123 ALA A N 1
ATOM 966 C CA . ALA A 1 123 ? -3.474 -7.044 -6.388 1.00 87.69 123 ALA A CA 1
ATOM 967 C C . ALA A 1 123 ? -4.110 -6.031 -7.363 1.00 87.69 123 ALA A C 1
ATOM 969 O O . ALA A 1 123 ? -4.069 -6.230 -8.582 1.00 87.69 123 ALA A O 1
ATOM 970 N N . HIS A 1 124 ? -4.688 -4.937 -6.857 1.00 88.94 124 HIS A N 1
ATOM 971 C CA . HIS A 1 124 ? -5.178 -3.834 -7.684 1.00 88.94 124 HIS A CA 1
ATOM 972 C C . HIS A 1 124 ? -4.031 -3.156 -8.448 1.00 88.94 124 HIS A C 1
ATOM 974 O O . HIS A 1 124 ? -4.135 -2.961 -9.661 1.00 88.94 124 HIS A O 1
ATOM 980 N N . THR A 1 125 ? -2.917 -2.867 -7.775 1.00 87.00 125 THR A N 1
ATOM 981 C CA . THR A 1 125 ? -1.716 -2.302 -8.406 1.00 87.00 125 THR A CA 1
ATOM 982 C C . THR A 1 125 ? -1.168 -3.226 -9.494 1.00 87.00 125 THR A C 1
ATOM 984 O O . THR A 1 125 ? -0.914 -2.775 -10.609 1.00 87.00 125 THR A O 1
ATOM 987 N N . GLN A 1 126 ? -1.066 -4.533 -9.239 1.00 83.44 126 GLN A N 1
ATOM 988 C CA . GLN A 1 126 ? -0.624 -5.499 -10.252 1.00 83.44 126 GLN A CA 1
ATOM 989 C C . GLN A 1 126 ? -1.524 -5.494 -11.493 1.00 83.44 126 GLN A C 1
ATOM 991 O O . GLN A 1 126 ? -1.025 -5.480 -12.618 1.00 83.44 126 GLN A O 1
ATOM 996 N N . LYS A 1 127 ? -2.851 -5.452 -11.305 1.00 85.44 127 LYS A N 1
ATOM 997 C CA . LYS A 1 127 ? -3.807 -5.355 -12.418 1.00 85.44 127 LYS A CA 1
ATOM 998 C C . LYS A 1 127 ? -3.624 -4.075 -13.225 1.00 85.44 127 LYS A C 1
ATOM 1000 O O . LYS A 1 127 ? -3.719 -4.134 -14.448 1.00 85.44 127 LYS A O 1
ATOM 1005 N N . PHE A 1 128 ? -3.379 -2.944 -12.562 1.00 85.88 128 PHE A N 1
ATOM 1006 C CA . PHE A 1 128 ? -3.073 -1.685 -13.237 1.00 85.88 128 PHE A CA 1
ATOM 1007 C C . PHE A 1 128 ? -1.799 -1.829 -14.078 1.00 85.88 128 PHE A C 1
ATOM 1009 O O . PHE A 1 128 ? -1.833 -1.640 -15.290 1.00 85.88 128 PHE A O 1
ATOM 1016 N N . LEU A 1 129 ? -0.693 -2.269 -13.479 1.00 80.38 129 LEU A N 1
ATOM 1017 C CA . LEU A 1 129 ? 0.594 -2.411 -14.167 1.00 80.38 129 LEU A CA 1
ATOM 1018 C C . LEU A 1 129 ? 0.537 -3.376 -15.364 1.00 80.38 129 LEU A C 1
ATOM 1020 O O . LEU A 1 129 ? 1.118 -3.103 -16.417 1.00 80.38 129 LEU A O 1
ATOM 1024 N N . ASP A 1 130 ? -0.219 -4.469 -15.244 1.00 77.62 130 ASP A N 1
ATOM 1025 C CA . ASP A 1 130 ? -0.440 -5.431 -16.327 1.00 77.62 130 ASP A CA 1
ATOM 1026 C C . ASP A 1 130 ? -1.132 -4.822 -17.562 1.00 77.62 130 ASP A C 1
ATOM 1028 O O . ASP A 1 130 ? -0.976 -5.359 -18.665 1.00 77.62 130 ASP A O 1
ATOM 1032 N N . GLN A 1 131 ? -1.893 -3.733 -17.398 1.00 78.56 131 GLN A N 1
ATOM 1033 C CA . GLN A 1 131 ? -2.582 -3.031 -18.487 1.00 78.56 131 GLN A CA 1
ATOM 1034 C C . GLN A 1 131 ? -1.685 -2.018 -19.212 1.00 78.56 131 GLN A C 1
ATOM 1036 O O . GLN A 1 131 ? -1.909 -1.771 -20.395 1.00 78.56 131 GLN A O 1
ATOM 1041 N N . TYR A 1 132 ? -0.662 -1.472 -18.545 1.00 69.25 132 TYR A N 1
ATOM 1042 C CA . TYR A 1 132 ? 0.142 -0.345 -19.046 1.00 69.25 132 TYR A CA 1
ATOM 1043 C C . TYR A 1 132 ? 1.584 -0.713 -19.444 1.00 69.25 132 TYR A C 1
ATOM 1045 O O . TYR A 1 132 ? 2.449 0.147 -19.530 1.00 69.25 132 TYR A O 1
ATOM 1053 N N . GLY A 1 133 ? 1.854 -1.985 -19.758 1.00 56.78 133 GLY A N 1
ATOM 1054 C CA . GLY A 1 133 ? 3.121 -2.394 -20.391 1.00 56.78 133 GLY A CA 1
ATOM 1055 C C . GLY A 1 133 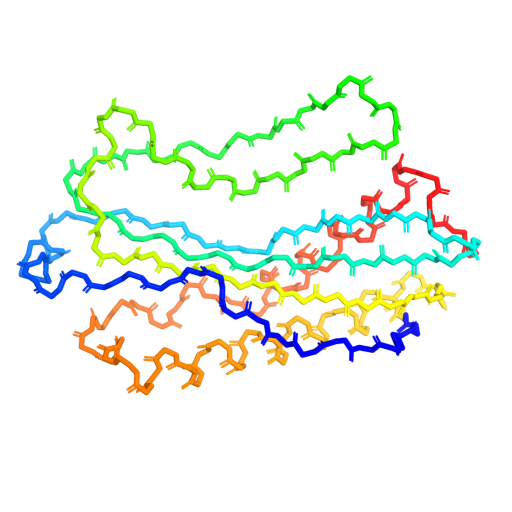? 4.187 -2.959 -19.446 1.00 56.78 133 GLY A C 1
ATOM 1056 O O . GLY A 1 133 ? 5.245 -3.380 -19.917 1.00 56.78 133 GLY A O 1
ATOM 1057 N N . PHE A 1 134 ? 3.894 -3.106 -18.146 1.00 63.09 134 PHE A N 1
ATOM 1058 C CA . PHE A 1 134 ? 4.810 -3.722 -17.170 1.00 63.09 134 PHE A CA 1
ATOM 1059 C C . PHE A 1 134 ? 5.137 -5.195 -17.482 1.00 63.09 134 PHE A C 1
ATOM 1061 O O . PHE A 1 134 ? 6.207 -5.694 -17.137 1.00 63.09 134 PHE A O 1
ATOM 1068 N N . LYS A 1 135 ? 4.265 -5.899 -18.222 1.00 56.56 135 LYS A N 1
ATOM 1069 C CA . LYS A 1 135 ? 4.518 -7.276 -18.696 1.00 56.56 135 LYS A CA 1
ATOM 1070 C C . LYS A 1 135 ? 5.830 -7.431 -19.475 1.00 56.56 135 LYS A C 1
ATOM 1072 O O . LYS A 1 135 ? 6.386 -8.529 -19.492 1.00 56.56 135 LYS A O 1
ATOM 1077 N N . SER A 1 136 ? 6.314 -6.359 -20.100 1.00 50.12 136 SER A N 1
ATOM 1078 C CA . SER A 1 136 ? 7.543 -6.332 -20.903 1.00 50.12 136 SER A CA 1
ATOM 1079 C C . SER A 1 136 ? 8.805 -6.467 -20.058 1.00 50.12 136 SER A C 1
ATOM 1081 O O . SER A 1 136 ? 9.809 -6.996 -20.530 1.00 50.12 136 SER A O 1
ATOM 1083 N N . LEU A 1 137 ? 8.751 -6.014 -18.805 1.00 57.06 137 LEU A N 1
ATOM 1084 C CA . LEU A 1 137 ? 9.934 -5.888 -17.969 1.00 57.06 137 LEU A CA 1
ATOM 1085 C C . LEU A 1 137 ? 10.469 -7.239 -17.495 1.00 57.06 137 LEU A C 1
ATOM 1087 O O . LEU A 1 137 ? 11.648 -7.327 -17.175 1.00 57.06 137 LEU A O 1
ATOM 1091 N N . LYS A 1 138 ? 9.633 -8.294 -17.420 1.00 53.44 138 LYS A N 1
ATOM 1092 C CA . LYS A 1 138 ? 9.960 -9.556 -16.712 1.00 53.44 138 LYS A CA 1
ATOM 1093 C C . LYS A 1 138 ? 10.672 -9.311 -15.366 1.00 53.44 138 LYS A C 1
ATOM 1095 O O . LYS A 1 138 ? 11.346 -10.214 -14.873 1.00 53.44 138 LYS A O 1
ATOM 1100 N N . LEU A 1 139 ? 10.525 -8.107 -14.796 1.00 52.56 139 LEU A N 1
ATOM 1101 C CA . LEU A 1 139 ? 10.992 -7.750 -13.472 1.00 52.56 139 LEU A CA 1
ATOM 1102 C C . LEU A 1 139 ? 10.349 -8.790 -12.586 1.00 52.56 139 LEU A C 1
ATOM 1104 O O . LEU A 1 139 ? 9.126 -8.964 -12.639 1.00 52.56 139 LEU A O 1
ATOM 1108 N N . GLN A 1 140 ? 11.203 -9.601 -11.967 1.00 48.62 140 GLN A N 1
ATOM 1109 C CA . GLN A 1 140 ? 10.817 -10.828 -11.301 1.00 48.62 140 GLN A CA 1
ATOM 1110 C C . GLN A 1 140 ? 9.536 -10.559 -10.521 1.00 48.62 140 GLN A C 1
ATOM 1112 O O . GLN A 1 140 ? 9.515 -9.765 -9.589 1.00 48.62 140 GLN A O 1
ATOM 1117 N N . ARG A 1 141 ? 8.453 -11.246 -10.890 1.00 48.81 141 ARG A N 1
ATOM 1118 C CA . ARG A 1 141 ? 7.200 -11.276 -10.116 1.00 48.81 141 ARG A CA 1
ATOM 1119 C C . ARG A 1 141 ? 7.406 -11.810 -8.683 1.00 48.81 141 ARG A C 1
ATOM 1121 O O . ARG A 1 141 ? 6.433 -12.037 -7.979 1.00 48.81 141 ARG A O 1
ATOM 1128 N N . GLU A 1 142 ? 8.653 -12.067 -8.296 1.00 43.66 142 GLU A N 1
ATOM 1129 C CA . GLU A 1 142 ? 9.105 -12.765 -7.103 1.00 43.66 142 GLU A CA 1
ATOM 1130 C C . GLU A 1 142 ? 9.360 -11.829 -5.917 1.00 43.66 142 GLU A C 1
ATOM 1132 O O . GLU A 1 142 ? 9.579 -12.338 -4.826 1.00 43.66 142 GLU A O 1
ATOM 1137 N N . VAL A 1 143 ? 9.317 -10.498 -6.074 1.00 50.81 143 VAL A N 1
ATOM 1138 C CA . VAL A 1 143 ? 9.798 -9.611 -4.995 1.00 50.81 143 VAL A CA 1
ATOM 1139 C C . VAL A 1 143 ? 8.738 -9.225 -3.952 1.00 50.81 143 VAL A C 1
ATOM 1141 O O . VAL A 1 143 ? 9.108 -8.703 -2.917 1.00 50.81 143 VAL A O 1
ATOM 1144 N N . PHE A 1 144 ? 7.448 -9.534 -4.132 1.00 54.50 144 PHE A N 1
ATOM 1145 C CA . PHE A 1 144 ? 6.458 -9.346 -3.054 1.00 54.50 144 PHE A CA 1
ATOM 1146 C C . PHE A 1 144 ? 6.008 -10.702 -2.519 1.00 54.50 144 PHE A C 1
ATOM 1148 O O . PHE A 1 144 ? 5.040 -11.300 -3.003 1.00 54.50 144 PHE A O 1
ATOM 1155 N N . LEU A 1 145 ? 6.744 -11.225 -1.538 1.00 56.62 145 LEU A N 1
ATOM 1156 C CA . LEU A 1 145 ? 6.308 -12.422 -0.836 1.00 56.62 145 LEU A CA 1
ATOM 1157 C C . LEU A 1 145 ? 5.164 -12.030 0.115 1.00 56.62 145 LEU A C 1
ATOM 1159 O O . LEU A 1 145 ? 5.198 -10.960 0.718 1.00 56.62 145 LEU A O 1
ATOM 1163 N N . PRO A 1 146 ? 4.151 -12.890 0.320 1.00 54.59 146 PRO A N 1
ATOM 1164 C CA . PRO A 1 146 ? 3.089 -12.652 1.305 1.00 54.59 146 PRO A CA 1
ATOM 1165 C C . PRO A 1 146 ? 3.596 -12.277 2.712 1.00 54.59 146 PRO A C 1
ATOM 1167 O O . PRO A 1 146 ? 2.907 -11.579 3.452 1.00 54.59 146 PRO A O 1
ATOM 1170 N N . HIS A 1 147 ? 4.816 -12.698 3.065 1.00 56.78 147 HIS A N 1
ATOM 1171 C CA . HIS A 1 147 ? 5.482 -12.347 4.320 1.00 56.78 147 HIS A CA 1
ATOM 1172 C C . HIS A 1 147 ? 5.795 -10.848 4.462 1.00 56.78 147 HIS A C 1
ATOM 1174 O O . HIS A 1 147 ? 5.786 -10.335 5.584 1.00 56.78 147 HIS A O 1
ATOM 1180 N N . ASP A 1 148 ? 5.992 -10.128 3.357 1.00 75.62 148 ASP A N 1
ATOM 1181 C CA . ASP A 1 148 ? 6.253 -8.688 3.380 1.00 75.62 148 ASP A CA 1
ATOM 1182 C C . ASP A 1 148 ? 4.971 -7.909 3.693 1.00 75.62 148 ASP A C 1
ATOM 1184 O O . ASP A 1 148 ? 5.009 -6.924 4.426 1.00 75.62 148 ASP A O 1
ATOM 1188 N N . ILE A 1 149 ? 3.810 -8.376 3.218 1.00 84.12 149 ILE A N 1
ATOM 1189 C CA . ILE A 1 149 ? 2.516 -7.712 3.455 1.00 84.12 149 ILE A CA 1
ATOM 1190 C C . ILE A 1 149 ? 2.129 -7.777 4.933 1.00 84.12 149 ILE A C 1
ATOM 1192 O O . ILE A 1 149 ? 1.773 -6.756 5.522 1.00 84.12 149 ILE A O 1
ATOM 1196 N N . GLU A 1 150 ? 2.229 -8.955 5.550 1.00 87.69 150 GLU A N 1
ATOM 1197 C CA . GLU A 1 150 ? 1.935 -9.106 6.978 1.00 87.69 150 GLU A CA 1
ATOM 1198 C C . GLU A 1 150 ? 2.917 -8.288 7.833 1.00 87.69 150 GLU A C 1
ATOM 1200 O O . GLU A 1 150 ? 2.514 -7.643 8.801 1.00 87.69 150 GLU A O 1
ATOM 1205 N N . SER A 1 151 ? 4.200 -8.255 7.457 1.00 86.75 151 SER A N 1
ATOM 1206 C CA . SER A 1 151 ? 5.213 -7.447 8.148 1.00 86.75 151 SER A CA 1
ATOM 1207 C C . SER A 1 151 ? 4.911 -5.948 8.048 1.00 86.75 151 SER A C 1
ATOM 1209 O O . SER A 1 151 ? 4.994 -5.239 9.052 1.00 86.75 151 SER A O 1
ATOM 1211 N N . ASN A 1 152 ? 4.474 -5.476 6.876 1.00 86.56 152 ASN A N 1
ATOM 1212 C CA . ASN A 1 152 ? 3.997 -4.106 6.671 1.00 86.56 152 ASN A CA 1
ATOM 1213 C C . ASN A 1 152 ? 2.761 -3.802 7.534 1.00 86.56 152 ASN A C 1
ATOM 1215 O O . ASN A 1 152 ? 2.717 -2.768 8.200 1.00 86.56 152 ASN A O 1
ATOM 1219 N N . ALA A 1 153 ? 1.786 -4.716 7.595 1.00 90.31 153 ALA A N 1
ATOM 1220 C CA . ALA A 1 153 ? 0.614 -4.560 8.454 1.00 90.31 153 ALA A CA 1
ATOM 1221 C C . ALA A 1 153 ? 1.009 -4.465 9.936 1.00 90.31 153 ALA A C 1
ATOM 1223 O O . ALA A 1 153 ? 0.574 -3.554 10.637 1.00 90.31 153 ALA A O 1
ATOM 1224 N N . ARG A 1 154 ? 1.890 -5.354 10.415 1.00 90.75 154 ARG A N 1
ATOM 1225 C CA . ARG A 1 154 ? 2.425 -5.306 11.786 1.00 90.75 154 ARG A CA 1
ATOM 1226 C C . ARG A 1 154 ? 3.132 -3.981 12.063 1.00 90.75 154 ARG A C 1
ATOM 1228 O O . ARG A 1 154 ? 2.846 -3.363 13.084 1.00 90.75 154 ARG A O 1
ATOM 1235 N N . CYS A 1 155 ? 3.989 -3.520 11.150 1.00 87.75 155 CYS A N 1
ATOM 1236 C CA . CYS A 1 155 ? 4.681 -2.234 11.262 1.00 87.75 155 CYS A CA 1
ATOM 1237 C C . CYS A 1 155 ? 3.690 -1.068 11.392 1.00 87.75 155 CYS A C 1
ATOM 1239 O O . CYS A 1 155 ? 3.822 -0.244 12.293 1.00 87.75 155 CYS A O 1
ATOM 1241 N N . ALA A 1 156 ? 2.641 -1.039 10.568 1.00 89.31 156 ALA A N 1
ATOM 1242 C CA . ALA A 1 156 ? 1.607 -0.014 10.643 1.00 89.31 156 ALA A CA 1
ATOM 1243 C C . ALA A 1 156 ? 0.873 -0.011 11.997 1.00 89.31 156 ALA A C 1
ATOM 1245 O O . ALA A 1 156 ? 0.664 1.055 12.576 1.00 89.31 156 ALA A O 1
ATOM 1246 N N . ILE A 1 157 ? 0.522 -1.183 12.542 1.00 91.19 157 ILE A N 1
ATOM 1247 C CA . ILE A 1 157 ? -0.119 -1.276 13.864 1.00 91.19 157 ILE A CA 1
ATOM 1248 C C . ILE A 1 157 ? 0.839 -0.857 14.989 1.00 91.19 157 ILE A C 1
ATOM 1250 O O . ILE A 1 157 ? 0.432 -0.136 15.901 1.00 91.19 157 ILE A O 1
ATOM 1254 N N . GLU A 1 158 ? 2.112 -1.256 14.935 1.00 88.12 158 GLU A N 1
ATOM 1255 C CA . GLU A 1 158 ? 3.118 -0.796 15.902 1.00 88.12 158 GLU A CA 1
ATOM 1256 C C . GLU A 1 158 ? 3.331 0.723 15.822 1.00 88.12 158 GLU A C 1
ATOM 1258 O O . GLU A 1 158 ? 3.436 1.378 16.858 1.00 88.12 158 GLU A O 1
ATOM 1263 N N . ASN A 1 159 ? 3.271 1.317 14.626 1.00 83.25 159 ASN A N 1
ATOM 1264 C CA . ASN A 1 159 ? 3.295 2.771 14.464 1.00 83.25 159 ASN A CA 1
ATOM 1265 C C . ASN A 1 159 ? 2.070 3.429 15.116 1.00 83.25 159 ASN A C 1
ATOM 1267 O O . ASN A 1 159 ? 2.216 4.442 15.800 1.00 83.25 159 ASN A O 1
ATOM 1271 N N . LEU A 1 160 ? 0.866 2.857 14.991 1.00 86.75 160 LEU A N 1
ATOM 1272 C CA . LEU A 1 160 ? -0.310 3.369 15.710 1.00 86.75 160 LEU A CA 1
ATOM 1273 C C . LEU A 1 160 ? -0.102 3.341 17.231 1.00 86.75 160 LEU A C 1
ATOM 1275 O O . LEU A 1 160 ? -0.456 4.306 17.911 1.00 86.75 160 LEU A O 1
ATOM 1279 N N . LYS A 1 161 ? 0.488 2.263 17.767 1.00 88.12 161 LYS A N 1
ATOM 1280 C CA . LYS A 1 161 ? 0.812 2.144 19.199 1.00 88.12 161 LYS A CA 1
ATOM 1281 C C . LYS A 1 161 ? 1.841 3.178 19.635 1.00 88.12 161 LYS A C 1
ATOM 1283 O O . LYS A 1 161 ? 1.608 3.875 20.618 1.00 88.12 161 LYS A O 1
ATOM 1288 N N . GLY A 1 162 ? 2.936 3.308 18.886 1.00 84.00 162 GLY A N 1
ATOM 1289 C CA . GLY A 1 162 ? 4.010 4.260 19.175 1.00 84.00 162 GLY A CA 1
ATOM 1290 C C . GLY A 1 162 ? 3.534 5.713 19.222 1.00 84.00 162 GLY A C 1
ATOM 1291 O O . GLY A 1 162 ? 4.079 6.503 19.983 1.00 84.00 162 GLY A O 1
ATOM 1292 N N . ASN A 1 163 ? 2.473 6.045 18.480 1.00 79.88 163 ASN A N 1
ATOM 1293 C CA . ASN A 1 163 ? 1.896 7.389 18.426 1.00 79.88 163 ASN A CA 1
ATOM 1294 C C . ASN A 1 163 ? 0.651 7.574 19.321 1.00 79.88 163 ASN A C 1
ATOM 1296 O O . ASN A 1 163 ? -0.121 8.506 19.109 1.00 79.88 163 ASN A O 1
ATOM 1300 N N . ASN A 1 164 ? 0.405 6.687 20.296 1.00 84.75 164 ASN A N 1
ATOM 1301 C CA . ASN A 1 164 ? -0.778 6.724 21.179 1.00 84.75 164 ASN A CA 1
ATOM 1302 C C . ASN A 1 164 ? -2.126 6.755 20.426 1.00 84.75 164 ASN A C 1
ATOM 1304 O O . ASN A 1 164 ? -3.146 7.197 20.949 1.00 84.75 164 ASN A O 1
ATOM 1308 N N . MET A 1 165 ? -2.144 6.271 19.184 1.00 84.94 165 MET A N 1
ATOM 1309 C CA . MET A 1 165 ? -3.341 6.149 18.352 1.00 84.94 165 MET A CA 1
ATOM 1310 C C . MET A 1 165 ? -3.910 4.729 18.394 1.00 84.94 165 MET A C 1
ATOM 1312 O O . MET A 1 165 ? -4.895 4.432 17.715 1.00 84.94 165 MET A O 1
ATOM 1316 N N . TYR A 1 166 ? -3.333 3.846 19.209 1.00 86.75 166 TYR A N 1
ATOM 1317 C CA . TYR A 1 166 ? -3.796 2.483 19.389 1.00 86.75 166 TYR A CA 1
ATOM 1318 C C . TYR A 1 166 ? -4.254 2.222 20.827 1.00 86.75 166 TYR A C 1
ATOM 1320 O O . TYR A 1 166 ? -3.433 2.016 21.714 1.00 86.75 166 TYR A O 1
ATOM 1328 N N . GLU A 1 167 ? -5.568 2.196 21.040 1.00 78.50 167 GLU A N 1
ATOM 1329 C CA . GLU A 1 167 ? -6.187 1.778 22.302 1.00 78.50 167 GLU A CA 1
ATOM 1330 C C . GLU A 1 167 ? -7.073 0.563 22.023 1.00 78.50 167 GLU A C 1
ATOM 1332 O O . GLU A 1 167 ? -7.867 0.605 21.075 1.00 78.50 167 GLU A O 1
ATOM 1337 N N . PHE A 1 168 ? -6.883 -0.512 22.793 1.00 63.75 168 PHE A N 1
ATOM 1338 C CA . PHE A 1 168 ? -7.720 -1.710 22.801 1.00 63.75 168 PHE A CA 1
ATOM 1339 C C . PHE A 1 168 ? -7.580 -2.459 24.130 1.00 63.75 168 PHE A C 1
ATOM 1341 O O . PHE A 1 168 ? -6.421 -2.628 24.576 1.00 63.75 168 PHE A O 1
#

Mean predicted aligned error: 10.0 Å

Solvent-accessible surface area (backbone atoms only — not comparable to full-atom values): 9573 Å² total; per-residue (Å²): 48,51,75,40,80,70,47,73,77,41,78,80,42,80,47,73,40,72,87,45,59,75,52,45,80,80,33,64,41,73,53,67,50,72,31,62,47,72,50,76,55,95,92,39,42,33,42,39,40,36,39,41,38,39,32,28,27,67,76,40,84,81,76,91,59,79,48,83,52,93,48,87,68,42,74,48,59,42,84,67,85,72,76,53,99,79,44,43,48,72,33,30,38,37,31,31,38,33,40,30,34,52,47,74,68,38,71,71,49,28,35,48,43,41,26,53,50,52,51,52,49,50,53,50,51,50,57,52,40,63,72,75,59,54,71,76,65,70,66,67,88,71,79,76,48,76,68,55,47,46,49,49,24,45,50,49,53,51,50,31,44,74,43,74,69,55,70,121

Radius of gyration: 17.05 Å; Cα contacts (8 Å, |Δi|>4): 277; chains: 1; bounding box: 39×29×47 Å

Nearest PDB structures (foldseek):
  7nyd-assembly1_D  TM=4.245E-01  e=6.340E-01  Homo sapiens
  8h1s-assembly2_A  TM=4.483E-01  e=7.659E+00  Pseudomonas aeruginosa PAO1

Foldseek 3Di:
DDWDPKDDKFWPDKDADPVCLVQVVPFKDKDWDKWWDWDADPNWIKIKIKIKIWMFGDDADDDLDQDDDPDQQDRGNDSDPDQDDPRHHTRIIIMIMIMTTDDDDDLVVQLVVQLVVLVVVVVVVVVVCVVVCVVSNVPPPPPDDSVRSSVNSNVNQVSCVSNVNDDD

pLDDT: mean 75.81, std 19.13, range [35.81, 96.56]